Protein AF-E0U5F7-F1 (afdb_monomer_lite)

InterPro domains:
  IPR021527 Protein of unknown function DUF2795 [PF11387] (5-55)
  IPR021527 Protein of unknown function DUF2795 [PF11387] (72-123)

Radius of gyration: 21.9 Å; chains: 1; bounding box: 40×25×56 Å

Sequence (130 aa):
MSKINLVQLNKALSKVDYPISRRDLIKYAEDKGIDEKVLRLFTQLPSQRYQTSDEALSAIFSSQRKRRIKINREQVEKILQDVVYPISKPKLVLYAENKGVDEKILKLFIELPPRVYDTSAQILEAIEEH

Organism: Gloeothece verrucosa (strain PCC 7822) (NCBI:txid497965)

pLDDT: mean 79.72, std 10.77, range [41.94, 89.88]

Foldseek 3Di:
DDPQPVVLLLVLQVPDDPQDFLVVSLVSCVVVVNDVSSSVLSVLAPGDTDGGSVSSVVSSVVSVVVPPPPPPLVVLVVLQVPDDPFDWLVRSLVSCVVVVHDPVVSVLSVVFDGDTHGGSVVSSVSSVVD

Structure (mmCIF, N/CA/C/O backbone):
data_AF-E0U5F7-F1
#
_entry.id   AF-E0U5F7-F1
#
loop_
_atom_site.group_PDB
_atom_site.id
_atom_site.type_symbol
_atom_site.label_atom_id
_atom_site.label_alt_id
_atom_site.label_comp_id
_atom_site.label_asym_id
_atom_site.label_entity_id
_atom_site.label_seq_id
_atom_site.pdbx_PDB_ins_code
_atom_site.Cartn_x
_atom_site.Cartn_y
_atom_site.Cartn_z
_atom_site.occupancy
_atom_site.B_iso_or_equiv
_atom_site.auth_seq_id
_atom_site.auth_comp_id
_atom_site.auth_asym_id
_atom_site.auth_atom_id
_atom_site.pdbx_PDB_model_num
ATOM 1 N N . MET A 1 1 ? 3.900 16.851 8.068 1.00 41.94 1 MET A N 1
ATOM 2 C CA . MET A 1 1 ? 3.195 15.558 7.900 1.00 41.94 1 MET A CA 1
ATOM 3 C C . MET A 1 1 ? 2.971 14.956 9.277 1.00 41.94 1 MET A C 1
ATOM 5 O O . MET A 1 1 ? 3.908 14.470 9.896 1.00 41.94 1 MET A O 1
ATOM 9 N N . SER A 1 2 ? 1.769 15.110 9.820 1.00 44.62 2 SER A N 1
ATOM 10 C CA . SER A 1 2 ? 1.477 14.811 11.221 1.00 44.62 2 SER A CA 1
ATOM 11 C C . SER A 1 2 ? 1.547 13.306 11.486 1.00 44.62 2 SER A C 1
ATOM 13 O O . SER A 1 2 ? 0.744 12.549 10.948 1.00 44.62 2 SER A O 1
ATOM 15 N N . LYS A 1 3 ? 2.516 12.897 12.311 1.00 57.44 3 LYS A N 1
ATOM 16 C CA . LYS A 1 3 ? 2.755 11.525 12.782 1.00 57.44 3 LYS A CA 1
ATOM 17 C C . LYS A 1 3 ? 1.421 10.905 13.220 1.00 57.44 3 LYS A C 1
ATOM 19 O O . LYS A 1 3 ? 0.807 11.388 14.171 1.00 57.44 3 LYS A O 1
ATOM 24 N N . ILE A 1 4 ? 0.929 9.902 12.486 1.00 63.44 4 ILE A N 1
ATOM 25 C CA . ILE A 1 4 ? -0.239 9.117 12.908 1.00 63.44 4 ILE A CA 1
ATOM 26 C C . ILE A 1 4 ? 0.114 8.554 14.279 1.00 63.44 4 ILE A C 1
ATOM 28 O O . ILE A 1 4 ? 1.146 7.898 14.432 1.00 63.44 4 ILE A O 1
ATOM 32 N N . ASN A 1 5 ? -0.702 8.853 15.286 1.00 71.56 5 ASN A N 1
ATOM 33 C CA . ASN A 1 5 ? -0.416 8.418 16.641 1.00 71.56 5 ASN A CA 1
ATOM 34 C C . ASN A 1 5 ? -0.863 6.961 16.816 1.00 71.56 5 ASN A C 1
ATOM 36 O O . ASN A 1 5 ? -1.904 6.675 17.402 1.00 71.56 5 ASN A O 1
ATOM 40 N N . LEU A 1 6 ? -0.072 6.044 16.253 1.00 73.56 6 LEU A N 1
ATOM 41 C CA . LEU A 1 6 ? -0.285 4.595 16.317 1.00 73.56 6 LEU A CA 1
ATOM 42 C C . LEU A 1 6 ? -0.411 4.098 17.761 1.00 73.56 6 LEU A C 1
ATOM 44 O O . LEU A 1 6 ? -1.178 3.181 18.028 1.00 73.56 6 LEU A O 1
ATOM 48 N N . VAL A 1 7 ? 0.294 4.743 18.693 1.00 78.25 7 VAL A N 1
ATOM 49 C CA . VAL A 1 7 ? 0.229 4.422 20.122 1.00 78.25 7 VAL A CA 1
ATOM 50 C C . VAL A 1 7 ? -1.168 4.706 20.676 1.00 78.25 7 VAL A C 1
ATOM 52 O O . VAL A 1 7 ? -1.741 3.85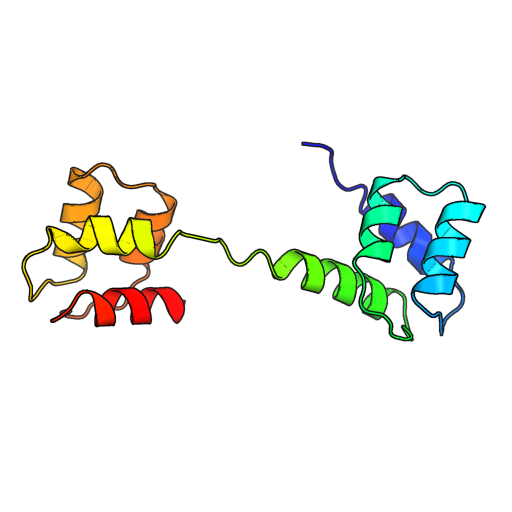4 21.349 1.00 78.25 7 VAL A O 1
ATOM 55 N N . GLN A 1 8 ? -1.747 5.867 20.352 1.00 79.75 8 GLN A N 1
ATOM 56 C CA . GLN A 1 8 ? -3.112 6.209 20.767 1.00 79.75 8 GLN A CA 1
ATOM 57 C C . GLN A 1 8 ? -4.154 5.335 20.072 1.00 79.75 8 GLN A C 1
ATOM 59 O O . GLN A 1 8 ? -5.098 4.905 20.723 1.00 79.75 8 GLN A O 1
ATOM 64 N N . LEU A 1 9 ? -3.969 5.032 18.784 1.00 83.38 9 LEU A N 1
ATOM 65 C CA . LEU A 1 9 ? -4.856 4.138 18.038 1.00 83.38 9 LEU A CA 1
ATOM 66 C C . LEU A 1 9 ? -4.894 2.734 18.660 1.00 83.38 9 LEU A C 1
ATOM 68 O O . LEU A 1 9 ? -5.971 2.215 18.937 1.00 83.38 9 LEU A O 1
ATOM 72 N N . ASN A 1 10 ? -3.727 2.140 18.913 1.00 83.25 10 ASN A N 1
ATOM 73 C CA . ASN A 1 10 ? -3.640 0.807 19.504 1.00 83.25 10 ASN A CA 1
ATOM 74 C C . ASN A 1 10 ? -4.230 0.802 20.925 1.00 83.25 10 ASN A C 1
ATOM 76 O O . ASN A 1 10 ? -5.051 -0.040 21.267 1.00 83.25 10 ASN A O 1
ATOM 80 N N . LYS A 1 11 ? -3.910 1.822 21.734 1.00 82.88 11 LYS A N 1
ATOM 81 C CA . LYS A 1 11 ? -4.463 1.981 23.088 1.00 82.88 11 LYS A CA 1
ATOM 82 C C . LYS A 1 11 ? -5.983 2.162 23.096 1.00 82.88 11 LYS A C 1
ATOM 84 O O . LYS A 1 11 ? -6.639 1.667 24.008 1.00 82.88 11 LYS A O 1
ATOM 89 N N . ALA A 1 12 ? -6.527 2.883 22.119 1.00 81.25 12 ALA A N 1
ATOM 90 C CA . ALA A 1 12 ? -7.963 3.052 21.948 1.00 81.25 12 ALA A CA 1
ATOM 91 C C . ALA A 1 12 ? -8.630 1.706 21.682 1.00 81.25 12 ALA A C 1
ATOM 93 O O . ALA A 1 12 ? -9.562 1.339 22.388 1.00 81.25 12 ALA A O 1
ATOM 94 N N . LEU A 1 13 ? -8.100 0.957 20.714 1.00 83.12 13 LEU A N 1
ATOM 95 C CA . LEU A 1 13 ? -8.657 -0.319 20.283 1.00 83.12 13 LEU A CA 1
ATOM 96 C C . LEU A 1 13 ? -8.520 -1.415 21.341 1.00 83.12 13 LEU A C 1
ATOM 98 O O . LEU A 1 13 ? -9.429 -2.227 21.457 1.00 83.12 13 LEU A O 1
ATOM 102 N N . SER A 1 14 ? -7.459 -1.423 22.149 1.00 82.38 14 SER A N 1
ATOM 103 C CA . SER A 1 14 ? -7.292 -2.404 23.233 1.00 82.38 14 SER A CA 1
ATOM 104 C C . SER A 1 14 ? -8.192 -2.168 24.449 1.00 82.38 14 SER A C 1
ATOM 106 O O . SER A 1 14 ? -8.278 -3.037 25.309 1.00 82.38 14 SER A O 1
ATOM 108 N N . LYS A 1 15 ? -8.826 -0.996 24.566 1.00 83.06 15 LYS A N 1
ATOM 109 C CA . LYS A 1 15 ? -9.734 -0.654 25.679 1.00 83.06 15 LYS A CA 1
ATOM 110 C C . LYS A 1 15 ? -11.213 -0.838 25.345 1.00 83.06 15 LYS A C 1
ATOM 112 O O . LYS A 1 15 ? -12.060 -0.481 26.157 1.00 83.06 15 LYS A O 1
ATOM 117 N N . VAL A 1 16 ? -11.508 -1.297 24.138 1.00 83.38 16 VAL A N 1
ATOM 118 C CA . VAL A 1 16 ? -12.867 -1.482 23.643 1.00 83.38 16 VAL A CA 1
ATOM 119 C C . VAL A 1 16 ? -13.269 -2.936 23.833 1.00 83.38 16 VAL A C 1
ATOM 121 O O . VAL A 1 16 ? -12.484 -3.836 23.540 1.00 83.38 16 VAL A O 1
ATOM 124 N N . ASP A 1 17 ? -14.498 -3.153 24.284 1.00 83.38 17 ASP A N 1
ATOM 125 C CA . ASP A 1 17 ? -15.098 -4.479 24.350 1.00 83.38 17 ASP A CA 1
ATOM 126 C C . ASP A 1 17 ? -15.567 -4.921 22.959 1.00 83.38 17 ASP A C 1
ATOM 128 O O . ASP A 1 17 ? -16.362 -4.246 22.299 1.00 83.38 17 ASP A O 1
ATOM 132 N N . TYR A 1 18 ? -15.053 -6.063 22.503 1.00 82.25 18 TYR A N 1
ATOM 133 C CA . TYR A 1 18 ? -15.431 -6.674 21.230 1.00 82.25 18 TYR A CA 1
ATOM 134 C C . TYR A 1 18 ? -16.492 -7.763 21.444 1.00 82.25 18 TYR A C 1
ATOM 136 O O . TYR A 1 18 ? -16.464 -8.442 22.472 1.00 82.25 18 TYR A O 1
ATOM 144 N N . PRO A 1 19 ? -17.404 -7.986 20.477 1.00 89.06 19 PRO A N 1
ATOM 145 C CA . PRO A 1 19 ? -17.452 -7.403 19.132 1.00 89.06 19 PRO A CA 1
ATOM 146 C C . PRO A 1 19 ? -18.056 -5.992 19.082 1.00 89.06 19 PRO A C 1
ATOM 148 O O . PRO A 1 19 ? -19.113 -5.739 19.655 1.00 89.06 19 PRO A O 1
ATOM 151 N N . ILE A 1 20 ? -17.436 -5.097 18.306 1.00 87.69 20 ILE A N 1
ATOM 152 C CA . ILE A 1 20 ? -17.893 -3.709 18.135 1.00 87.69 20 ILE A CA 1
ATOM 153 C C . ILE A 1 20 ? -18.139 -3.368 16.662 1.00 87.69 20 ILE A C 1
ATOM 155 O O . ILE A 1 20 ? -17.413 -3.801 15.765 1.00 87.69 20 ILE A O 1
ATOM 159 N N . SER A 1 21 ? -19.170 -2.568 16.388 1.00 89.19 21 SER A N 1
ATOM 160 C CA . SER A 1 21 ? -19.428 -2.043 15.042 1.00 89.19 21 SER A CA 1
ATOM 161 C C . SER A 1 21 ? -18.641 -0.754 14.805 1.00 89.19 21 SER A C 1
ATOM 163 O O . SER A 1 21 ? -18.409 0.015 15.733 1.00 89.19 21 SER A O 1
ATOM 165 N N . ARG A 1 22 ? -18.329 -0.431 13.542 1.00 87.38 22 ARG A N 1
ATOM 166 C CA . ARG A 1 22 ? -17.690 0.854 13.184 1.00 87.38 22 ARG A CA 1
ATOM 167 C C . ARG A 1 22 ? -18.347 2.075 13.847 1.00 87.38 22 ARG A C 1
ATOM 169 O O . ARG A 1 22 ? -17.650 2.961 14.322 1.00 87.38 22 ARG A O 1
ATOM 176 N N . ARG A 1 23 ? -19.684 2.144 13.849 1.00 88.12 23 ARG A N 1
ATOM 177 C CA . ARG A 1 23 ? -20.434 3.283 14.413 1.00 88.12 23 ARG A CA 1
ATOM 178 C C . ARG A 1 23 ? -20.202 3.425 15.916 1.00 88.12 23 ARG A C 1
ATOM 180 O O . ARG A 1 23 ? -19.942 4.528 16.378 1.00 88.12 23 ARG A O 1
ATOM 187 N N . ASP A 1 24 ? -20.254 2.315 16.644 1.00 88.50 24 ASP A N 1
ATOM 188 C CA . ASP A 1 24 ? -20.000 2.281 18.084 1.00 88.50 24 ASP A CA 1
ATOM 189 C C . ASP A 1 24 ? -18.542 2.618 18.403 1.00 88.50 24 ASP A C 1
ATOM 191 O O . ASP A 1 24 ? -18.276 3.347 19.352 1.00 88.50 24 ASP A O 1
ATOM 195 N N . LEU A 1 25 ? -17.600 2.170 17.567 1.00 85.69 25 LEU A N 1
ATOM 196 C CA . LEU A 1 25 ? -16.184 2.504 17.706 1.00 85.69 25 LEU A CA 1
ATOM 197 C C . LEU A 1 25 ? -15.925 4.008 17.526 1.00 85.69 25 LEU A C 1
ATOM 199 O O . LEU A 1 25 ? -15.179 4.599 18.303 1.00 85.69 25 LEU A O 1
ATOM 203 N N . ILE A 1 26 ? -16.563 4.633 16.529 1.00 87.88 26 ILE A N 1
ATOM 204 C CA . ILE A 1 26 ? -16.499 6.087 16.319 1.00 87.88 26 ILE A CA 1
ATOM 205 C C . ILE A 1 26 ? -17.108 6.810 17.521 1.00 87.88 26 ILE A C 1
ATOM 207 O O . ILE A 1 26 ? -16.469 7.695 18.075 1.00 87.88 26 ILE A O 1
ATOM 211 N N . LYS A 1 27 ? -18.287 6.378 17.980 1.00 88.69 27 LYS A N 1
ATOM 212 C CA . LYS A 1 27 ? -18.974 6.982 19.126 1.00 88.69 27 LYS A CA 1
ATOM 213 C C . LYS A 1 27 ? -18.153 6.880 20.414 1.00 88.69 27 LYS A C 1
ATOM 215 O O . LYS A 1 27 ? -18.063 7.850 21.156 1.00 88.69 27 LYS A O 1
ATOM 220 N N . TYR A 1 28 ? -17.521 5.733 20.663 1.00 87.12 28 TYR A N 1
ATOM 221 C CA . TYR A 1 28 ? -16.593 5.549 21.778 1.00 87.12 28 TYR A CA 1
ATOM 222 C C . TYR A 1 28 ? -15.379 6.476 21.656 1.00 87.12 28 TYR A C 1
ATOM 224 O O . TYR A 1 28 ? -14.947 7.073 22.639 1.00 87.12 28 TYR A O 1
ATOM 232 N N . ALA A 1 29 ? -14.830 6.622 20.449 1.00 84.50 29 ALA A N 1
ATOM 233 C CA . ALA A 1 29 ? -13.707 7.514 20.203 1.00 84.50 29 ALA A CA 1
ATOM 234 C C . ALA A 1 29 ? -14.073 8.994 20.407 1.00 84.50 29 ALA A C 1
ATOM 236 O O . ALA A 1 29 ? -13.278 9.732 20.984 1.00 84.50 29 ALA A O 1
ATOM 237 N N . GLU A 1 30 ? -15.270 9.412 19.986 1.00 86.88 30 GLU A N 1
ATOM 238 C CA . GLU A 1 30 ? -15.809 10.755 20.237 1.00 86.88 30 GLU A CA 1
ATOM 239 C C . GLU A 1 30 ? -16.025 10.999 21.737 1.00 86.88 30 GLU A C 1
ATOM 241 O O . GLU A 1 30 ? -15.535 11.993 22.267 1.00 86.88 30 GLU A O 1
ATOM 246 N N . ASP A 1 31 ? -16.669 10.060 22.441 1.00 86.81 31 ASP A N 1
ATOM 247 C CA . ASP A 1 31 ? -16.935 10.138 23.887 1.00 86.81 31 ASP A CA 1
ATOM 248 C C . ASP A 1 31 ? -15.647 10.229 24.720 1.00 86.81 31 ASP A C 1
ATOM 250 O O . ASP A 1 31 ? -15.542 11.021 25.656 1.00 86.81 31 ASP A O 1
ATOM 254 N N . LYS A 1 32 ? -14.622 9.454 24.350 1.00 83.19 32 LYS A N 1
ATOM 255 C CA . LYS A 1 32 ? -13.323 9.448 25.037 1.00 83.19 32 LYS A CA 1
ATOM 256 C C . LYS A 1 32 ? -12.400 10.601 24.639 1.00 83.19 32 LYS A C 1
ATOM 258 O O . LYS A 1 32 ? -11.285 10.662 25.160 1.00 83.19 32 LYS A O 1
ATOM 263 N N . GLY A 1 33 ? -12.821 11.488 23.734 1.00 82.50 33 GLY A N 1
ATOM 264 C CA . GLY A 1 33 ? -11.995 12.599 23.255 1.00 82.50 33 GLY A CA 1
ATOM 265 C C . GLY A 1 33 ? -10.736 12.126 22.524 1.00 82.50 33 GLY A C 1
ATOM 266 O O . GLY A 1 33 ? -9.655 12.694 22.691 1.00 82.50 33 GLY A O 1
ATOM 267 N N . ILE A 1 34 ? -10.844 11.037 21.762 1.00 84.00 34 ILE A N 1
ATOM 268 C CA . ILE A 1 34 ? -9.730 10.505 20.982 1.00 84.00 34 ILE A CA 1
ATOM 269 C C . ILE A 1 34 ? -9.385 11.482 19.853 1.00 84.00 34 ILE A C 1
ATOM 271 O O . ILE A 1 34 ? -10.257 12.066 19.219 1.00 84.00 34 ILE A O 1
ATOM 275 N N . ASP A 1 35 ? -8.084 11.632 19.598 1.00 83.56 35 ASP A N 1
ATOM 276 C CA . ASP A 1 35 ? -7.512 12.511 18.577 1.00 83.56 35 ASP A CA 1
ATOM 277 C C . ASP A 1 35 ? -8.266 12.422 17.234 1.00 83.56 35 ASP A C 1
ATOM 279 O O . ASP A 1 35 ? -8.492 11.326 16.707 1.00 83.56 35 ASP A O 1
ATOM 283 N N . GLU A 1 36 ? -8.593 13.572 16.634 1.00 82.81 36 GLU A N 1
ATOM 284 C CA . GLU A 1 36 ? -9.393 13.657 15.400 1.00 82.81 36 GLU A CA 1
ATOM 285 C C . GLU A 1 36 ? -8.805 12.801 14.265 1.00 82.81 36 GLU A C 1
ATOM 287 O O . GLU A 1 36 ? -9.525 12.227 13.448 1.00 82.81 36 GLU A O 1
ATOM 292 N N . LYS A 1 37 ? -7.475 12.648 14.224 1.00 81.62 37 LYS A N 1
ATOM 293 C CA . LYS A 1 37 ? -6.810 11.797 13.229 1.00 81.62 37 LYS A CA 1
ATOM 294 C C . LYS A 1 37 ? -7.197 10.333 13.366 1.00 81.62 37 LYS A C 1
ATOM 296 O O . LYS A 1 37 ? -7.399 9.675 12.352 1.00 81.62 37 LYS A O 1
ATOM 301 N N . VAL A 1 38 ? -7.276 9.825 14.593 1.00 81.56 38 VAL A N 1
ATOM 302 C CA . VAL A 1 38 ? -7.697 8.446 14.871 1.00 81.56 38 VAL A CA 1
ATOM 303 C C . VAL A 1 38 ? -9.181 8.289 14.548 1.00 81.56 38 VAL A C 1
ATOM 305 O O . VAL A 1 38 ? -9.571 7.313 13.914 1.00 81.56 38 VAL A O 1
ATOM 308 N N . LEU A 1 39 ? -9.985 9.302 14.864 1.00 85.69 39 LEU A N 1
ATOM 309 C CA . LEU A 1 39 ? -11.407 9.345 14.532 1.00 85.69 39 LEU A CA 1
ATOM 310 C C . LEU A 1 39 ? -11.648 9.263 13.017 1.00 85.69 39 LEU A C 1
ATOM 312 O O . LEU A 1 39 ? -12.439 8.445 12.553 1.00 85.69 39 LEU A O 1
ATOM 316 N N . ARG A 1 40 ? -10.875 10.015 12.221 1.00 83.62 40 ARG A N 1
ATOM 317 C CA . ARG A 1 40 ? -10.891 9.921 10.751 1.00 83.62 40 ARG A CA 1
ATOM 318 C C . ARG A 1 40 ? -10.548 8.520 10.243 1.00 83.62 40 ARG A C 1
ATOM 320 O O . ARG A 1 40 ? -11.111 8.108 9.230 1.00 83.62 40 ARG A O 1
ATOM 327 N N . LEU A 1 41 ? -9.645 7.792 10.909 1.00 82.81 41 LEU A N 1
ATOM 328 C CA . LEU A 1 41 ? -9.329 6.405 10.545 1.00 82.81 41 LEU A CA 1
ATOM 329 C C . LEU A 1 41 ? -10.526 5.487 10.799 1.00 82.81 41 LEU A C 1
ATOM 331 O O . LEU A 1 41 ? -10.867 4.690 9.928 1.00 82.81 41 LEU A O 1
ATOM 335 N N . PHE A 1 42 ? -11.208 5.640 11.936 1.00 85.00 42 PHE A N 1
ATOM 336 C CA . PHE A 1 42 ? -12.418 4.874 12.239 1.00 85.00 42 PHE A CA 1
ATOM 337 C C . PHE A 1 42 ? -13.575 5.195 11.289 1.00 85.00 42 PHE A C 1
ATOM 339 O O . PHE A 1 42 ? -14.313 4.294 10.899 1.00 85.00 42 PHE A O 1
ATOM 346 N N . THR A 1 43 ? -13.705 6.440 10.831 1.00 83.44 43 THR A N 1
ATOM 347 C CA . THR A 1 43 ? -14.703 6.811 9.815 1.00 83.44 43 THR A CA 1
ATOM 348 C C . THR A 1 43 ? -14.423 6.171 8.453 1.00 83.44 43 THR A C 1
ATOM 350 O O . THR A 1 43 ? -15.360 5.819 7.738 1.00 83.44 43 THR A O 1
ATOM 353 N N . GLN A 1 44 ? -13.148 5.975 8.098 1.00 82.69 44 GLN A N 1
ATOM 354 C CA . GLN A 1 44 ? -12.737 5.317 6.850 1.00 82.69 44 GLN A CA 1
ATOM 355 C C . GLN A 1 44 ? -12.881 3.792 6.882 1.00 82.69 44 GLN A C 1
ATOM 357 O O . GLN A 1 44 ? -12.789 3.152 5.835 1.00 82.69 44 GLN A O 1
ATOM 362 N N . LEU A 1 45 ? -13.120 3.199 8.054 1.00 82.81 45 LEU A N 1
ATOM 363 C CA . LEU A 1 45 ? -13.311 1.762 8.165 1.00 82.81 45 LEU A CA 1
ATOM 364 C C . LEU A 1 45 ? -14.571 1.287 7.414 1.00 82.81 45 LEU A C 1
ATOM 366 O O . LEU A 1 45 ? -15.586 1.997 7.362 1.00 82.81 45 LEU A O 1
ATOM 370 N N . PRO A 1 46 ? -14.559 0.055 6.878 1.00 80.88 46 PRO A N 1
ATOM 371 C CA . PRO A 1 46 ? -15.767 -0.594 6.388 1.00 80.88 46 PRO A CA 1
ATOM 372 C C . PRO A 1 46 ? -16.845 -0.679 7.475 1.00 80.88 46 PRO A C 1
ATOM 374 O O . PRO A 1 46 ? -16.548 -0.874 8.659 1.00 80.88 46 PRO A O 1
ATOM 377 N N . SER A 1 47 ? -18.108 -0.553 7.063 1.00 83.56 47 SER A N 1
ATOM 378 C CA . SER A 1 47 ? -19.280 -0.764 7.922 1.00 83.56 47 SER A CA 1
ATOM 379 C C . SER A 1 47 ? -19.459 -2.256 8.231 1.00 83.56 47 SER A C 1
ATOM 381 O O . SER A 1 47 ? -20.361 -2.896 7.703 1.00 83.56 47 SER A O 1
ATOM 383 N N . GLN A 1 48 ? -18.590 -2.809 9.070 1.00 83.81 48 GLN A N 1
ATOM 384 C CA . GLN A 1 48 ? -18.649 -4.192 9.543 1.00 83.81 48 GLN A CA 1
ATOM 385 C C . GLN A 1 48 ? -18.486 -4.246 11.066 1.00 83.81 48 GLN A C 1
ATOM 387 O O . GLN A 1 48 ? -18.186 -3.230 11.709 1.00 83.81 48 GLN A O 1
ATOM 392 N N . ARG A 1 49 ? -18.737 -5.425 11.638 1.00 87.38 49 ARG A N 1
ATOM 393 C CA . ARG A 1 49 ? -18.412 -5.724 13.033 1.00 87.38 49 ARG A CA 1
ATOM 394 C C . ARG A 1 49 ? -17.005 -6.278 13.091 1.00 87.38 49 ARG A C 1
ATOM 396 O O . ARG A 1 49 ? -16.695 -7.194 12.345 1.00 87.38 49 ARG A O 1
ATOM 403 N N . TYR A 1 50 ? -16.217 -5.723 13.992 1.00 87.12 50 TYR A N 1
ATOM 404 C CA . TYR A 1 50 ? -14.873 -6.183 14.276 1.00 87.12 50 TYR A CA 1
ATOM 405 C C . TYR A 1 50 ? -14.930 -7.099 15.486 1.00 87.12 50 TYR A C 1
ATOM 407 O O . TYR A 1 50 ? -15.541 -6.734 16.496 1.00 87.12 50 TYR A O 1
ATOM 415 N N . GLN A 1 51 ? -14.330 -8.283 15.390 1.00 87.00 51 GLN A N 1
ATOM 416 C CA . GLN A 1 51 ? -14.295 -9.226 16.512 1.00 87.00 51 GLN A CA 1
ATOM 417 C C . GLN A 1 51 ? -13.119 -8.988 17.457 1.00 87.00 51 GLN A C 1
ATOM 419 O O . GLN A 1 51 ? -13.164 -9.423 18.603 1.00 87.00 51 GLN A O 1
ATOM 424 N N . THR A 1 52 ? -12.070 -8.314 16.989 1.00 85.44 52 THR A N 1
ATOM 425 C CA . THR A 1 52 ? -10.869 -8.039 17.781 1.00 85.44 52 THR A CA 1
ATOM 426 C C . THR A 1 52 ? -10.270 -6.681 17.429 1.00 85.44 52 THR A C 1
ATOM 428 O O . THR A 1 52 ? -10.527 -6.115 16.359 1.00 85.44 52 THR A O 1
ATOM 431 N N . SER A 1 53 ? -9.428 -6.167 18.327 1.00 84.94 53 SER A N 1
ATOM 432 C CA . SER A 1 53 ? -8.631 -4.961 18.085 1.00 84.94 53 SER A CA 1
ATOM 433 C C . SER A 1 53 ? -7.689 -5.121 16.902 1.00 84.94 53 SER A C 1
ATOM 435 O O . SER A 1 53 ? -7.507 -4.173 16.139 1.00 84.94 53 SER A O 1
ATOM 437 N N . ASP A 1 54 ? -7.148 -6.323 16.714 1.00 83.81 54 ASP A N 1
ATOM 438 C CA . ASP A 1 54 ? -6.269 -6.655 15.598 1.00 83.81 54 ASP A CA 1
ATOM 439 C C . ASP A 1 54 ? -7.013 -6.590 14.258 1.00 83.81 54 ASP A C 1
ATOM 441 O O . ASP A 1 54 ? -6.528 -6.003 13.294 1.00 83.81 54 ASP A O 1
ATOM 445 N N . GLU A 1 55 ? -8.252 -7.081 14.213 1.00 84.31 55 GLU A N 1
ATOM 446 C CA . GLU A 1 55 ? -9.098 -7.031 13.019 1.00 84.31 55 GLU A CA 1
ATOM 447 C C . GLU A 1 55 ? -9.458 -5.586 12.633 1.00 84.31 55 GLU A C 1
ATOM 449 O O . GLU A 1 55 ? -9.367 -5.203 11.463 1.00 84.31 55 GLU A O 1
ATOM 454 N N . ALA A 1 56 ? -9.784 -4.744 13.621 1.00 82.69 56 ALA A N 1
ATOM 455 C CA . ALA A 1 56 ? -10.015 -3.317 13.411 1.00 82.69 56 ALA A CA 1
ATOM 456 C C . ALA A 1 56 ? -8.737 -2.587 12.955 1.00 82.69 56 ALA A C 1
ATOM 458 O O . ALA A 1 56 ? -8.783 -1.801 12.006 1.00 82.69 56 ALA A O 1
ATOM 459 N N . LEU A 1 57 ? -7.582 -2.867 13.576 1.00 84.00 57 LEU A N 1
ATOM 460 C CA . LEU A 1 57 ? -6.281 -2.332 13.155 1.00 84.00 57 LEU A CA 1
ATOM 461 C C . LEU A 1 57 ? -5.950 -2.744 11.721 1.00 84.00 57 LEU A C 1
ATOM 463 O O . LEU A 1 57 ? -5.610 -1.895 10.898 1.00 84.00 57 LEU A O 1
ATOM 467 N N . SER A 1 58 ? -6.075 -4.029 11.406 1.00 81.31 58 SER A N 1
ATOM 468 C CA . SER A 1 58 ? -5.812 -4.587 10.083 1.00 81.31 58 SER A CA 1
ATOM 469 C C . SER A 1 58 ? -6.716 -3.955 9.026 1.00 81.31 58 SER A C 1
ATOM 471 O O . SER A 1 58 ? -6.253 -3.598 7.940 1.00 81.31 58 SER A O 1
ATOM 473 N N . ALA A 1 59 ? -7.983 -3.690 9.351 1.00 82.38 59 ALA A N 1
ATOM 474 C CA . ALA A 1 59 ? -8.893 -2.957 8.477 1.00 82.38 59 ALA A CA 1
ATOM 475 C C . ALA A 1 59 ? -8.449 -1.496 8.245 1.00 82.38 59 ALA A C 1
ATOM 477 O O . ALA A 1 59 ? -8.522 -1.002 7.119 1.00 82.38 59 ALA A O 1
ATOM 478 N N . ILE A 1 60 ? -7.902 -0.814 9.258 1.00 79.25 60 ILE A N 1
ATOM 479 C CA . ILE A 1 60 ? -7.317 0.530 9.097 1.00 79.25 60 ILE A CA 1
ATOM 480 C C . ILE A 1 60 ? -6.072 0.472 8.205 1.00 79.25 60 ILE A C 1
ATOM 482 O O . ILE A 1 60 ? -5.945 1.260 7.266 1.00 79.25 60 ILE A O 1
ATOM 486 N N . PHE A 1 61 ? -5.156 -0.465 8.460 1.00 75.69 61 PHE A N 1
ATOM 487 C CA . PHE A 1 61 ? -3.927 -0.611 7.678 1.00 75.69 61 PHE A CA 1
ATOM 488 C C . PHE A 1 61 ? -4.202 -1.040 6.235 1.00 75.69 61 PHE A C 1
ATOM 490 O O . PHE A 1 61 ? -3.559 -0.534 5.318 1.00 75.69 61 PHE A O 1
ATOM 497 N N . SER A 1 62 ? -5.173 -1.920 6.001 1.00 67.12 62 SER A N 1
ATOM 498 C CA . SER A 1 62 ? -5.592 -2.326 4.655 1.00 67.12 62 SER A CA 1
ATOM 499 C C . SER A 1 62 ? -6.318 -1.198 3.915 1.00 67.12 62 SER A C 1
ATOM 501 O O . SER A 1 62 ? -6.060 -0.987 2.728 1.00 67.12 62 SER A O 1
ATOM 503 N N . SER A 1 63 ? -7.125 -0.394 4.617 1.00 63.31 63 SER A N 1
ATOM 504 C CA . SER A 1 63 ? -7.720 0.829 4.063 1.00 63.31 63 SER A CA 1
ATOM 505 C C . SER A 1 63 ? -6.652 1.869 3.683 1.00 63.31 63 SER A C 1
ATOM 507 O O . SER A 1 63 ? -6.786 2.547 2.667 1.00 63.31 63 SER A O 1
ATOM 509 N N . GLN A 1 64 ? -5.541 1.950 4.428 1.00 58.81 64 GLN A N 1
ATOM 510 C CA . GLN A 1 64 ? -4.376 2.775 4.070 1.00 58.81 64 GLN A CA 1
ATOM 511 C C . GLN A 1 64 ? -3.547 2.170 2.919 1.00 58.81 64 GLN A C 1
ATOM 513 O O . GLN A 1 64 ? -3.069 2.905 2.053 1.00 58.81 64 GLN A O 1
ATOM 518 N N . ARG A 1 65 ? -3.412 0.836 2.852 1.00 51.72 65 ARG A N 1
ATOM 519 C CA . ARG A 1 65 ? -2.687 0.115 1.783 1.00 51.72 65 ARG A CA 1
ATOM 520 C C . ARG A 1 65 ? -3.370 0.183 0.415 1.00 51.72 65 ARG A C 1
ATOM 522 O O . ARG A 1 65 ? -2.719 -0.090 -0.588 1.00 51.72 65 ARG A O 1
ATOM 529 N N . LYS A 1 66 ? -4.625 0.641 0.326 1.00 45.97 66 LYS A N 1
ATOM 530 C CA . LYS A 1 66 ? -5.237 1.046 -0.956 1.00 45.97 66 LYS A CA 1
ATOM 531 C C . LYS A 1 66 ? -4.724 2.380 -1.505 1.00 45.97 66 LYS A C 1
ATOM 533 O O . LYS A 1 66 ? -5.183 2.823 -2.553 1.00 45.97 66 LYS A O 1
ATOM 538 N N . ARG A 1 67 ? -3.698 2.979 -0.900 1.00 46.28 67 ARG A N 1
ATOM 539 C CA . ARG A 1 67 ? -2.755 3.822 -1.642 1.00 46.28 67 ARG A CA 1
ATOM 540 C C . ARG A 1 67 ? -1.720 2.929 -2.326 1.00 46.28 67 ARG A C 1
ATOM 542 O O . ARG A 1 67 ? -0.533 3.019 -2.029 1.00 46.28 67 ARG A O 1
ATOM 549 N N . ARG A 1 68 ? -2.175 2.085 -3.267 1.00 46.53 68 ARG A N 1
ATOM 550 C CA . ARG A 1 68 ? -1.293 1.648 -4.355 1.00 46.53 68 ARG A CA 1
ATOM 551 C C . ARG A 1 68 ? -0.704 2.925 -4.922 1.00 46.53 68 ARG A C 1
ATOM 553 O O . ARG A 1 68 ? -1.441 3.883 -5.163 1.00 46.53 68 ARG A O 1
ATOM 560 N N . ILE A 1 69 ? 0.616 2.967 -4.993 1.00 49.25 69 ILE A N 1
ATOM 561 C CA . ILE A 1 69 ? 1.376 4.078 -5.538 1.00 49.25 69 ILE A CA 1
ATOM 562 C C . ILE A 1 69 ? 0.724 4.379 -6.892 1.00 49.25 69 ILE A C 1
ATOM 564 O O . ILE A 1 69 ? 0.838 3.582 -7.815 1.00 49.25 69 ILE A O 1
ATOM 568 N N . LYS A 1 70 ? -0.060 5.463 -6.991 1.00 50.56 70 LYS A N 1
ATOM 569 C CA . LYS A 1 70 ? -0.576 5.955 -8.272 1.00 50.56 70 LYS A CA 1
ATOM 570 C C . LYS A 1 70 ? 0.634 6.514 -9.003 1.00 50.56 70 LYS A C 1
ATOM 572 O O . LYS A 1 70 ? 0.865 7.717 -9.003 1.00 50.56 70 LYS A O 1
ATOM 577 N N . ILE A 1 71 ? 1.466 5.637 -9.540 1.00 57.31 71 ILE A N 1
ATOM 578 C CA . ILE A 1 71 ? 2.292 6.023 -10.665 1.00 57.31 71 ILE A CA 1
ATOM 579 C C . ILE A 1 71 ? 1.271 6.205 -11.773 1.00 57.31 71 ILE A C 1
ATOM 581 O O . ILE A 1 71 ? 0.495 5.294 -12.066 1.00 57.31 71 ILE A O 1
ATOM 585 N N . ASN A 1 72 ? 1.139 7.436 -12.261 1.00 62.09 72 ASN A N 1
ATOM 586 C CA . ASN A 1 72 ? 0.207 7.719 -13.335 1.00 62.09 72 ASN A CA 1
ATOM 587 C C . ASN A 1 72 ? 0.659 6.854 -14.509 1.00 62.09 72 ASN A C 1
ATOM 589 O O . ASN A 1 72 ? 1.697 7.131 -15.102 1.00 62.09 72 ASN A O 1
ATOM 593 N N . ARG A 1 73 ? -0.091 5.800 -14.833 1.00 69.69 73 ARG A N 1
ATOM 594 C CA . ARG A 1 73 ? 0.133 4.989 -16.036 1.00 69.69 73 ARG A CA 1
ATOM 595 C C . ARG A 1 73 ? 0.338 5.880 -17.259 1.00 69.69 73 ARG A C 1
ATOM 597 O O . ARG A 1 73 ? 1.221 5.626 -18.057 1.00 69.69 73 ARG A O 1
ATOM 604 N N . GLU A 1 74 ? -0.388 6.991 -17.306 1.00 70.19 74 GLU A N 1
ATOM 605 C CA . GLU A 1 74 ? -0.245 8.067 -18.283 1.00 70.19 74 GLU A CA 1
ATOM 606 C C . GLU A 1 74 ? 1.169 8.682 -18.348 1.00 70.19 74 GLU A C 1
ATOM 608 O O . GLU A 1 74 ? 1.675 8.938 -19.434 1.00 70.19 74 GLU A O 1
ATOM 613 N N . GLN A 1 75 ? 1.851 8.880 -17.212 1.00 74.50 75 GLN A N 1
ATOM 614 C CA . GLN A 1 75 ? 3.242 9.353 -17.192 1.00 74.50 75 GLN A CA 1
ATOM 615 C C . GLN A 1 75 ? 4.186 8.312 -17.790 1.00 74.50 75 GLN A C 1
ATOM 617 O O . GLN A 1 75 ? 5.023 8.667 -18.616 1.00 74.50 75 GLN A O 1
ATOM 622 N N . VAL A 1 76 ? 4.038 7.040 -17.408 1.00 79.06 76 VAL A N 1
ATOM 623 C CA . VAL A 1 76 ? 4.862 5.946 -17.948 1.00 79.06 76 VAL A CA 1
ATOM 624 C C . VAL A 1 76 ? 4.593 5.767 -19.439 1.00 79.06 76 VAL A C 1
ATOM 626 O O . VAL A 1 76 ? 5.527 5.706 -20.227 1.00 79.06 76 VAL A O 1
ATOM 629 N N . GLU A 1 77 ? 3.333 5.781 -19.857 1.00 80.00 77 GLU A N 1
ATOM 630 C CA . GLU A 1 77 ? 2.940 5.673 -21.259 1.00 80.00 77 GLU A CA 1
ATOM 631 C C . GLU A 1 77 ? 3.504 6.829 -22.091 1.00 80.00 77 GLU A C 1
ATOM 633 O O . GLU A 1 77 ? 4.107 6.589 -23.132 1.00 80.00 77 GLU A O 1
ATOM 638 N N . LYS A 1 78 ? 3.434 8.070 -21.591 1.00 81.69 78 LYS A N 1
ATOM 639 C CA . LYS A 1 78 ? 4.051 9.239 -22.235 1.00 81.69 78 LYS A CA 1
ATOM 640 C C . LYS A 1 78 ? 5.572 9.110 -22.358 1.00 81.69 78 LYS A C 1
ATOM 642 O O . LYS A 1 78 ? 6.154 9.558 -23.340 1.00 81.69 78 LYS A O 1
ATOM 647 N N . ILE A 1 79 ? 6.241 8.499 -21.378 1.00 82.88 79 ILE A N 1
ATOM 648 C CA . ILE A 1 79 ? 7.679 8.205 -21.466 1.00 82.88 79 ILE A CA 1
ATOM 649 C C . ILE A 1 79 ? 7.940 7.183 -22.579 1.00 82.88 79 ILE A C 1
ATOM 651 O O . ILE A 1 79 ? 8.877 7.364 -23.354 1.00 82.88 79 ILE A O 1
ATOM 655 N N . LEU A 1 80 ? 7.094 6.154 -22.656 1.00 83.06 80 LEU A N 1
ATOM 656 C CA . LEU A 1 80 ? 7.185 5.022 -23.576 1.00 83.06 80 LEU A CA 1
ATOM 657 C C . LEU A 1 80 ? 6.724 5.323 -25.015 1.00 83.06 80 LEU A C 1
ATOM 659 O O . LEU A 1 80 ? 7.001 4.513 -25.897 1.00 83.06 80 LEU A O 1
ATOM 663 N N . GLN A 1 81 ? 6.046 6.449 -25.265 1.00 80.19 81 GLN A N 1
ATOM 664 C CA . GLN A 1 81 ? 5.614 6.879 -26.608 1.00 80.19 81 GLN A CA 1
ATOM 665 C C . GLN A 1 81 ? 6.790 7.167 -27.548 1.00 80.19 81 GLN A C 1
ATOM 667 O O . GLN A 1 81 ? 6.716 6.880 -28.737 1.00 80.19 81 GLN A O 1
ATOM 672 N N . ASP A 1 82 ? 7.880 7.703 -27.006 1.00 80.94 82 ASP A N 1
ATOM 673 C CA . ASP A 1 82 ? 9.100 8.035 -27.751 1.00 80.94 82 ASP A CA 1
ATOM 674 C C . ASP A 1 82 ? 10.075 6.845 -27.862 1.00 80.94 82 ASP A C 1
ATOM 676 O O . ASP A 1 82 ? 11.187 6.983 -28.377 1.00 80.94 82 ASP A O 1
ATOM 680 N N . VAL A 1 83 ? 9.708 5.679 -27.321 1.00 83.56 83 VAL A N 1
ATOM 681 C CA . VAL A 1 83 ? 10.571 4.495 -27.308 1.00 83.56 83 VAL A CA 1
ATOM 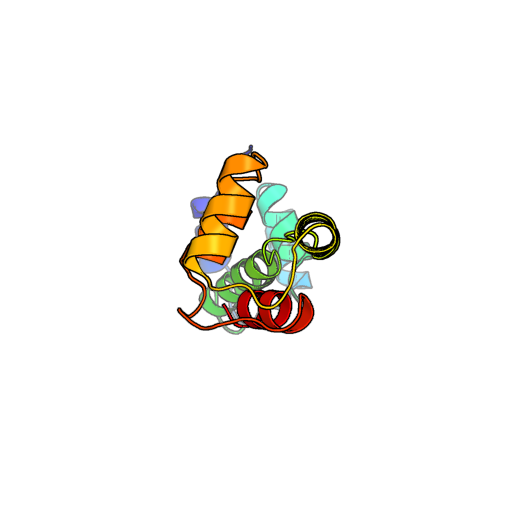682 C C . VAL A 1 83 ? 10.410 3.723 -28.612 1.00 83.56 83 VAL A C 1
ATOM 684 O O . VAL A 1 83 ? 9.303 3.401 -29.035 1.00 83.56 83 VAL A O 1
ATOM 687 N N . VAL A 1 84 ? 11.539 3.385 -29.233 1.00 84.25 84 VAL A N 1
ATOM 688 C CA . VAL A 1 84 ? 11.573 2.534 -30.425 1.00 84.25 84 VAL A CA 1
ATOM 689 C C . VAL A 1 84 ? 11.580 1.070 -29.994 1.00 8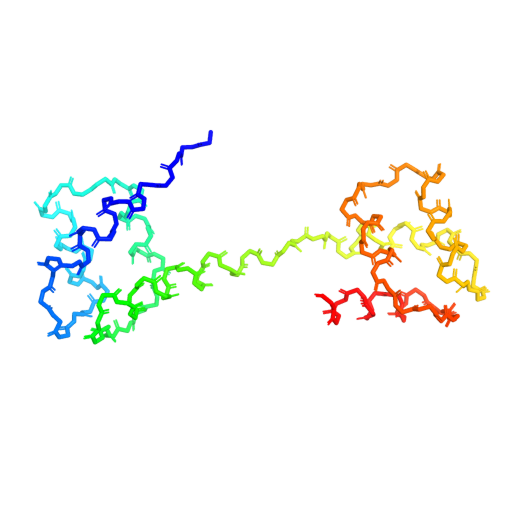4.25 84 VAL A C 1
ATOM 691 O O . VAL A 1 84 ? 12.488 0.628 -29.286 1.00 84.25 84 VAL A O 1
ATOM 694 N N . TYR A 1 85 ? 10.569 0.326 -30.436 1.00 83.56 85 TYR A N 1
ATOM 695 C CA . TYR A 1 85 ? 10.419 -1.102 -30.168 1.00 83.56 85 TYR A CA 1
ATOM 696 C C . TYR A 1 85 ? 10.982 -1.956 -31.316 1.00 83.56 85 TYR A C 1
ATOM 698 O O . TYR A 1 85 ? 10.933 -1.519 -32.470 1.00 83.56 85 TYR A O 1
ATOM 706 N N . PRO A 1 86 ? 11.484 -3.174 -31.033 1.00 89.88 86 PRO A N 1
ATOM 707 C CA . PRO A 1 86 ? 11.579 -3.822 -29.718 1.00 89.88 86 PRO A CA 1
ATOM 708 C C . PRO A 1 86 ? 12.751 -3.305 -28.865 1.00 89.88 86 PRO A C 1
ATOM 710 O O . PRO A 1 86 ? 13.845 -3.038 -29.369 1.0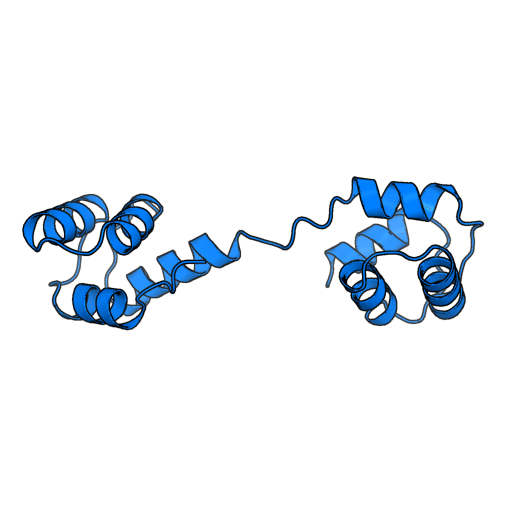0 89.88 86 PRO A O 1
ATOM 713 N N . ILE A 1 87 ? 12.544 -3.207 -27.548 1.00 88.38 87 ILE A N 1
ATOM 714 C CA . ILE A 1 87 ? 13.540 -2.704 -26.590 1.00 88.38 87 ILE A CA 1
ATOM 715 C C . ILE A 1 87 ? 13.830 -3.725 -25.487 1.00 88.38 87 ILE A C 1
ATOM 717 O O . ILE A 1 87 ? 12.939 -4.367 -24.941 1.00 88.38 87 ILE A O 1
ATOM 721 N N . SER A 1 88 ? 15.101 -3.884 -25.123 1.00 89.31 88 SER A N 1
ATOM 722 C CA . SER A 1 88 ? 15.510 -4.731 -23.996 1.00 89.31 88 SER A CA 1
ATOM 723 C C . SER A 1 88 ? 15.470 -3.942 -22.688 1.00 89.31 88 SER A C 1
ATOM 725 O O . SER A 1 88 ? 15.830 -2.765 -22.687 1.00 89.31 88 SER A O 1
ATOM 727 N N . LYS A 1 89 ? 15.167 -4.596 -21.556 1.00 87.56 89 LYS A N 1
ATOM 728 C CA . LYS A 1 89 ? 15.231 -3.983 -20.211 1.00 87.56 89 LYS A CA 1
ATOM 729 C C . LYS A 1 89 ? 16.435 -3.039 -19.986 1.00 87.56 89 LYS A C 1
ATOM 731 O O . LYS A 1 89 ? 16.202 -1.892 -19.619 1.00 87.56 89 LYS A O 1
ATOM 736 N N . PRO A 1 90 ? 17.706 -3.435 -20.213 1.00 86.62 90 PRO A N 1
ATOM 737 C CA . PRO A 1 90 ? 18.838 -2.533 -19.971 1.00 86.62 90 PRO A CA 1
ATOM 738 C C . PRO A 1 90 ? 18.805 -1.271 -20.845 1.00 86.62 90 PRO A C 1
ATOM 740 O O . PRO A 1 90 ? 19.139 -0.191 -20.368 1.00 86.62 90 PRO A O 1
ATOM 743 N N . LYS A 1 91 ? 18.350 -1.377 -22.101 1.00 88.62 91 LYS A N 1
ATOM 744 C CA . LYS A 1 91 ? 18.182 -0.216 -22.988 1.00 88.62 91 LYS A CA 1
ATOM 745 C C . LYS A 1 91 ? 17.031 0.680 -22.534 1.00 88.62 91 LYS A C 1
ATOM 747 O O . LYS A 1 91 ? 17.144 1.895 -22.636 1.00 88.62 91 LYS A O 1
ATOM 752 N N . LEU A 1 92 ? 15.954 0.091 -22.014 1.00 86.62 92 LEU A N 1
ATOM 753 C CA . LEU A 1 92 ? 14.818 0.827 -21.463 1.00 86.62 92 LEU A CA 1
ATOM 754 C C . LEU A 1 92 ? 15.217 1.626 -20.217 1.00 86.62 92 LEU A C 1
ATOM 756 O O . LEU A 1 92 ? 14.889 2.805 -20.121 1.00 86.62 92 LEU A O 1
ATOM 760 N N . VAL A 1 93 ? 15.965 1.008 -19.299 1.00 87.75 93 VAL A N 1
ATOM 761 C CA . VAL A 1 93 ? 16.488 1.683 -18.101 1.00 87.75 93 VAL A CA 1
ATOM 762 C C . VAL A 1 93 ? 17.420 2.826 -18.498 1.00 87.75 93 VAL A C 1
ATOM 764 O O . VAL A 1 93 ? 17.257 3.936 -18.005 1.00 87.75 93 VAL A O 1
ATOM 767 N N . LEU A 1 94 ? 18.327 2.593 -19.451 1.00 87.44 94 LEU A N 1
ATOM 768 C CA . LEU A 1 94 ? 19.229 3.628 -19.955 1.00 87.44 94 LEU A CA 1
ATOM 769 C C . LEU A 1 94 ? 18.465 4.793 -20.604 1.00 87.44 94 LEU A C 1
ATOM 771 O O . LEU A 1 94 ? 18.791 5.954 -20.376 1.00 87.44 94 LEU A O 1
ATOM 775 N N . TYR A 1 95 ? 17.435 4.504 -21.402 1.00 87.81 95 TYR A N 1
ATOM 776 C CA . TYR A 1 95 ? 16.578 5.528 -22.004 1.00 87.81 95 TYR A CA 1
ATOM 777 C C . TYR A 1 95 ? 15.871 6.370 -20.934 1.00 87.81 95 TYR A C 1
ATOM 779 O O . TYR A 1 95 ? 15.874 7.599 -20.990 1.00 87.81 95 TYR A O 1
ATOM 787 N N . ALA A 1 96 ? 15.298 5.697 -19.939 1.00 85.75 96 ALA A N 1
ATOM 788 C CA . ALA A 1 96 ? 14.608 6.314 -18.821 1.00 85.75 96 ALA A CA 1
ATOM 789 C C . ALA A 1 96 ? 15.556 7.223 -18.008 1.00 85.75 96 ALA A C 1
ATOM 791 O O . ALA A 1 96 ? 15.220 8.373 -17.718 1.00 85.75 96 ALA A O 1
ATOM 792 N N . GLU A 1 97 ? 16.765 6.746 -17.715 1.00 86.75 97 GLU A N 1
ATOM 793 C CA . GLU A 1 97 ? 17.790 7.495 -16.984 1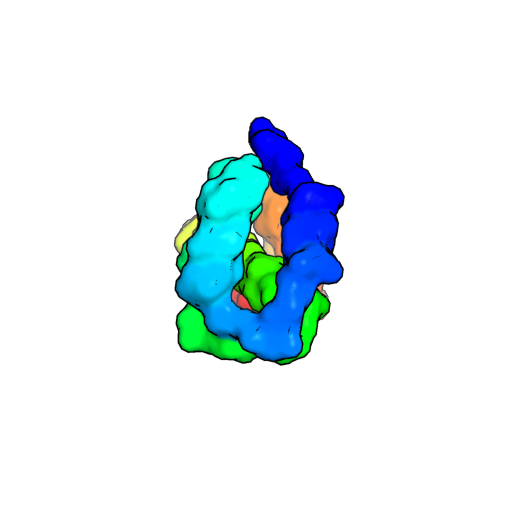.00 86.75 97 GLU A CA 1
ATOM 794 C C . GLU A 1 97 ? 18.211 8.763 -17.743 1.00 86.75 97 GLU A C 1
ATOM 796 O O . GLU A 1 97 ? 18.213 9.852 -17.172 1.00 86.75 97 GLU A O 1
ATOM 801 N N . ASN A 1 98 ? 18.443 8.657 -19.057 1.00 86.31 98 ASN A N 1
ATOM 802 C CA . ASN A 1 98 ? 18.786 9.806 -19.905 1.00 86.31 98 ASN A CA 1
ATOM 803 C C . ASN A 1 98 ? 17.652 10.837 -20.021 1.00 86.31 98 ASN A C 1
ATOM 805 O O . ASN A 1 98 ? 17.917 12.031 -20.149 1.00 86.31 98 ASN A O 1
ATOM 809 N N . LYS A 1 99 ? 16.385 10.402 -19.973 1.00 83.56 99 LYS A N 1
ATOM 810 C CA . LYS A 1 99 ? 15.213 11.296 -20.013 1.00 83.56 99 LYS A CA 1
ATOM 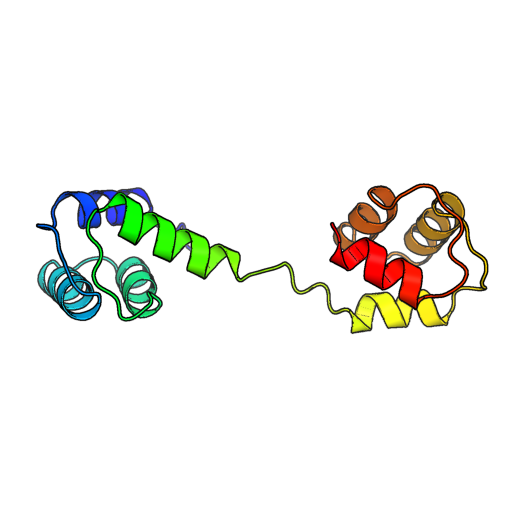811 C C . LYS A 1 99 ? 14.960 11.992 -18.667 1.00 83.56 99 LYS A C 1
ATOM 813 O O . LYS A 1 99 ? 14.108 12.875 -18.599 1.00 83.56 99 LYS A O 1
ATOM 818 N N . GLY A 1 100 ? 15.678 11.610 -17.606 1.00 81.62 100 GLY A N 1
ATOM 819 C CA . GLY A 1 100 ? 15.517 12.179 -16.269 1.00 81.62 100 GLY A CA 1
ATOM 820 C C . GLY A 1 100 ? 14.174 11.829 -15.629 1.00 81.62 100 GLY A C 1
ATOM 821 O O . GLY A 1 100 ? 13.561 12.677 -14.981 1.00 81.62 100 GLY A O 1
ATOM 822 N N . VAL A 1 101 ? 13.671 10.609 -15.846 1.00 82.69 101 VAL A N 1
ATOM 823 C CA . VAL A 1 101 ? 12.431 10.165 -15.191 1.00 82.69 101 VAL A CA 1
ATOM 824 C C . VAL A 1 101 ? 12.606 9.996 -13.683 1.00 82.69 101 VAL A C 1
ATOM 826 O O . VAL A 1 101 ? 13.700 9.739 -13.186 1.00 82.69 101 VAL A O 1
ATOM 829 N N . ASP A 1 102 ? 11.495 10.115 -12.956 1.00 82.12 102 ASP A N 1
ATOM 830 C CA . ASP A 1 102 ? 11.440 9.934 -11.507 1.00 82.12 102 ASP A CA 1
ATOM 831 C C . ASP A 1 102 ? 12.121 8.634 -11.046 1.00 82.12 102 ASP A C 1
ATOM 833 O O . ASP A 1 102 ? 11.881 7.557 -11.598 1.00 82.12 102 ASP A O 1
ATOM 837 N N . GLU A 1 103 ? 12.868 8.712 -9.940 1.00 80.44 103 GLU A N 1
ATOM 838 C CA . GLU A 1 103 ? 13.551 7.565 -9.313 1.00 80.44 103 GLU A CA 1
ATOM 839 C C . GLU A 1 103 ? 12.593 6.391 -9.041 1.00 80.44 103 GLU A C 1
ATOM 841 O O . GLU A 1 103 ? 12.965 5.222 -9.133 1.00 80.44 103 GLU A O 1
ATOM 846 N N . LYS A 1 104 ? 11.321 6.694 -8.758 1.00 81.81 104 LYS A N 1
ATOM 847 C CA . LYS A 1 104 ? 10.269 5.687 -8.570 1.00 81.81 104 LYS A CA 1
ATOM 848 C C . LYS A 1 104 ? 10.008 4.878 -9.839 1.00 81.81 104 LYS A C 1
ATOM 850 O O . LYS A 1 104 ? 9.856 3.667 -9.755 1.00 81.81 104 LYS A O 1
ATOM 855 N N . ILE A 1 105 ? 9.951 5.543 -10.992 1.00 80.38 105 ILE A N 1
ATOM 856 C CA . ILE A 1 105 ? 9.728 4.903 -12.294 1.00 80.38 105 ILE A CA 1
ATOM 857 C C . ILE A 1 105 ? 10.990 4.133 -12.708 1.00 80.38 105 ILE A C 1
ATOM 859 O O . ILE A 1 105 ? 10.891 3.010 -13.193 1.00 80.38 105 ILE A O 1
ATOM 863 N N . LEU A 1 106 ? 12.177 4.690 -12.444 1.00 84.44 106 LEU A N 1
ATOM 864 C CA . LEU A 1 106 ? 13.448 3.999 -12.681 1.00 84.44 106 LEU A CA 1
ATOM 865 C C . LEU A 1 106 ? 13.554 2.695 -11.888 1.00 84.44 106 LEU A C 1
ATOM 867 O O . LEU A 1 106 ? 13.913 1.672 -12.467 1.00 84.44 106 LEU A O 1
ATOM 871 N N . LYS A 1 107 ? 13.192 2.700 -10.598 1.00 84.56 107 LYS A N 1
ATOM 872 C CA . LYS A 1 107 ? 13.160 1.478 -9.778 1.00 84.56 107 LYS A CA 1
ATOM 873 C C . LYS A 1 107 ? 12.274 0.401 -10.384 1.00 84.56 107 LYS A C 1
ATOM 875 O O . LYS A 1 107 ? 12.738 -0.723 -10.518 1.00 84.56 107 LYS A O 1
ATOM 880 N N . LEU A 1 108 ? 11.071 0.758 -10.835 1.00 81.50 108 LEU A N 1
ATOM 881 C CA . LEU A 1 108 ? 10.193 -0.198 -11.509 1.00 81.50 108 LEU A CA 1
ATOM 882 C C . LEU A 1 108 ? 10.866 -0.814 -12.734 1.00 81.50 108 LEU A C 1
ATOM 884 O O . LEU A 1 108 ? 10.910 -2.030 -12.853 1.00 81.50 108 LEU A O 1
ATOM 888 N N . PHE A 1 109 ? 11.449 0.004 -13.617 1.00 84.62 109 PHE A N 1
ATOM 889 C CA . PHE A 1 109 ? 12.144 -0.501 -14.804 1.00 84.62 109 PHE A CA 1
ATOM 890 C C . PHE A 1 109 ? 13.351 -1.392 -14.464 1.00 84.62 109 PHE A C 1
ATOM 892 O O . PHE A 1 109 ? 13.673 -2.317 -15.214 1.00 84.62 109 PHE A O 1
ATOM 899 N N . ILE A 1 110 ? 14.018 -1.137 -13.336 1.00 85.31 110 ILE A N 1
ATOM 900 C CA . ILE A 1 110 ? 15.102 -1.979 -12.817 1.00 85.31 110 ILE A CA 1
ATOM 901 C C . ILE A 1 110 ? 14.559 -3.305 -12.266 1.00 85.31 110 ILE A C 1
ATOM 903 O O . ILE A 1 110 ? 15.227 -4.327 -12.425 1.00 85.31 110 ILE A O 1
ATOM 907 N N . GLU A 1 111 ? 13.372 -3.315 -11.665 1.00 85.00 111 GLU A N 1
ATOM 908 C CA . GLU A 1 111 ? 12.716 -4.520 -11.139 1.00 85.00 111 GLU A CA 1
ATOM 909 C C . GLU A 1 111 ? 12.071 -5.383 -12.233 1.00 85.00 111 GLU A C 1
ATOM 911 O O . GLU A 1 111 ? 11.827 -6.566 -12.013 1.00 85.00 111 GLU A O 1
ATOM 916 N N . LEU A 1 112 ? 11.891 -4.843 -13.443 1.00 84.31 112 LEU A N 1
ATOM 917 C CA . LEU A 1 112 ? 11.332 -5.594 -14.562 1.00 84.31 112 LEU A CA 1
ATOM 918 C C . LEU A 1 112 ? 12.150 -6.839 -14.942 1.00 84.31 112 LEU A C 1
ATOM 920 O O . LEU A 1 112 ? 13.395 -6.808 -14.931 1.00 84.31 112 LEU A O 1
ATOM 924 N N . PRO A 1 113 ? 11.465 -7.907 -15.406 1.00 82.38 113 PRO A N 1
ATOM 925 C CA . PRO A 1 113 ? 12.132 -9.098 -15.895 1.00 82.38 113 PRO A CA 1
ATOM 926 C C . PRO A 1 113 ? 13.063 -8.748 -17.069 1.00 82.38 113 PRO A C 1
ATOM 928 O O . PRO A 1 113 ? 12.705 -7.932 -17.932 1.00 82.38 113 PRO A O 1
ATOM 931 N N . PRO A 1 114 ? 14.269 -9.347 -17.124 1.00 83.00 114 PRO A N 1
ATOM 932 C CA . PRO A 1 114 ? 15.253 -9.094 -18.170 1.00 83.00 114 PRO A CA 1
ATOM 933 C C . PRO A 1 114 ? 14.836 -9.791 -19.471 1.00 83.00 114 PRO A C 1
ATOM 935 O O . PRO A 1 114 ? 15.404 -10.802 -19.872 1.00 83.00 114 PRO A O 1
ATOM 938 N N . ARG A 1 115 ? 13.817 -9.236 -20.126 1.00 86.94 115 ARG A N 1
ATOM 939 C CA . ARG A 1 115 ? 13.293 -9.684 -21.416 1.00 86.94 115 ARG A CA 1
ATOM 940 C C . ARG A 1 115 ? 13.311 -8.555 -22.443 1.00 86.94 115 ARG A C 1
ATOM 942 O O . ARG A 1 115 ? 13.620 -7.398 -22.129 1.00 86.94 115 ARG A O 1
ATOM 949 N N . VAL A 1 116 ? 13.041 -8.926 -23.688 1.00 88.00 116 VAL A N 1
ATOM 950 C CA . VAL A 1 116 ? 12.774 -7.983 -24.773 1.00 88.00 116 VAL A CA 1
ATOM 951 C C . VAL A 1 116 ? 11.287 -7.661 -24.743 1.00 88.00 116 VAL A C 1
ATOM 953 O O . VAL A 1 116 ? 10.469 -8.560 -24.570 1.00 88.00 116 VAL A O 1
ATOM 956 N N . TYR A 1 117 ? 10.970 -6.379 -24.846 1.00 87.56 117 TYR A N 1
ATOM 957 C CA . TYR A 1 117 ? 9.613 -5.869 -24.896 1.00 87.56 117 TYR A CA 1
ATOM 958 C C . TYR A 1 117 ? 9.341 -5.373 -26.309 1.00 87.56 117 TYR A C 1
ATOM 960 O O . TYR A 1 117 ? 10.036 -4.481 -26.804 1.00 87.56 117 TYR A O 1
ATOM 968 N N . ASP A 1 118 ? 8.330 -5.946 -26.949 1.00 86.25 118 ASP A N 1
ATOM 969 C CA . ASP A 1 118 ? 7.933 -5.606 -28.316 1.00 86.25 118 ASP A CA 1
ATOM 970 C C . ASP A 1 118 ? 6.969 -4.417 -28.356 1.00 86.25 118 ASP A C 1
ATOM 972 O O . ASP A 1 118 ? 6.812 -3.773 -29.388 1.00 86.25 118 ASP A O 1
ATOM 976 N N . THR A 1 119 ? 6.309 -4.117 -27.235 1.00 86.94 119 THR A N 1
ATOM 977 C CA . THR A 1 119 ? 5.331 -3.028 -27.130 1.00 86.94 119 THR A CA 1
ATOM 978 C C . THR A 1 119 ? 5.374 -2.353 -25.763 1.00 86.94 119 THR A C 1
ATOM 980 O O . THR A 1 119 ? 5.768 -2.952 -24.759 1.00 86.94 119 THR A O 1
ATOM 983 N N . SER A 1 120 ? 4.895 -1.108 -25.706 1.00 82.88 120 SER A N 1
ATOM 984 C CA . SER A 1 120 ? 4.697 -0.368 -24.453 1.00 82.88 120 SER A CA 1
ATOM 985 C C . SER A 1 120 ? 3.738 -1.086 -23.499 1.00 82.88 120 SER A C 1
ATOM 987 O O . SER A 1 120 ? 3.932 -1.041 -22.286 1.00 82.88 120 SER A O 1
ATOM 989 N N . ALA A 1 121 ? 2.743 -1.802 -24.032 1.00 83.38 121 ALA A N 1
ATOM 990 C CA . ALA A 1 121 ? 1.776 -2.566 -23.248 1.00 83.38 121 ALA A CA 1
ATOM 991 C C . ALA A 1 121 ? 2.438 -3.680 -22.425 1.00 83.38 121 ALA A C 1
ATOM 993 O O . ALA A 1 121 ? 2.144 -3.804 -21.241 1.00 83.38 121 ALA A O 1
ATOM 994 N N . GLN A 1 122 ? 3.385 -4.427 -23.007 1.00 85.44 122 GLN A N 1
ATOM 995 C CA . GLN A 1 122 ? 4.117 -5.475 -22.280 1.00 85.44 122 GLN A CA 1
ATOM 996 C C . GLN A 1 122 ? 4.967 -4.920 -21.128 1.00 85.44 122 GLN A C 1
ATOM 998 O O . GLN A 1 122 ? 5.227 -5.629 -20.156 1.00 85.44 122 GLN A O 1
ATOM 1003 N N . ILE A 1 123 ? 5.433 -3.672 -21.246 1.00 83.81 123 ILE A N 1
ATOM 1004 C CA . ILE A 1 123 ? 6.174 -2.982 -20.184 1.00 83.81 123 ILE A CA 1
ATOM 1005 C C . ILE A 1 123 ? 5.205 -2.562 -19.079 1.00 83.81 123 ILE A C 1
ATOM 1007 O O . ILE A 1 123 ? 5.479 -2.805 -17.911 1.00 83.81 123 ILE A O 1
ATOM 1011 N N . LEU A 1 124 ? 4.067 -1.961 -19.438 1.00 81.62 124 LEU A N 1
ATOM 1012 C CA . LEU A 1 124 ? 3.042 -1.549 -18.475 1.00 81.62 124 LEU A CA 1
ATOM 1013 C C . LEU A 1 124 ? 2.482 -2.737 -17.688 1.00 81.62 124 LEU A C 1
ATOM 1015 O O . LEU A 1 124 ? 2.366 -2.652 -16.472 1.00 81.62 124 LEU A O 1
ATOM 1019 N N . GLU A 1 125 ? 2.194 -3.845 -18.366 1.00 82.81 125 GLU A N 1
ATOM 1020 C CA . GLU A 1 125 ? 1.727 -5.083 -17.738 1.00 82.81 125 GLU A CA 1
ATOM 1021 C C . GLU A 1 125 ? 2.759 -5.621 -16.740 1.00 82.81 125 GLU A C 1
ATOM 1023 O O . GLU A 1 125 ? 2.432 -5.914 -15.595 1.00 82.81 125 GLU A O 1
ATOM 1028 N N . ALA A 1 126 ? 4.034 -5.644 -17.131 1.00 81.50 126 ALA A N 1
ATOM 1029 C CA . ALA A 1 126 ? 5.119 -6.083 -16.260 1.00 81.50 126 ALA A CA 1
ATOM 1030 C C . ALA A 1 126 ? 5.350 -5.163 -15.047 1.00 81.50 126 ALA A C 1
ATOM 1032 O O . ALA A 1 126 ? 5.857 -5.619 -14.027 1.00 81.50 126 ALA A O 1
ATOM 1033 N N . ILE A 1 127 ? 4.985 -3.882 -15.147 1.00 77.94 127 ILE A N 1
ATOM 1034 C CA . ILE A 1 127 ? 4.992 -2.940 -14.020 1.00 77.94 127 ILE A CA 1
ATOM 1035 C C . ILE A 1 127 ? 3.781 -3.163 -13.108 1.00 77.94 127 ILE A C 1
ATOM 1037 O O . ILE A 1 127 ? 3.905 -3.009 -11.902 1.00 77.94 127 ILE A O 1
ATOM 1041 N N . GLU A 1 128 ? 2.608 -3.480 -13.661 1.00 70.75 128 GLU A N 1
ATOM 1042 C CA . GLU A 1 128 ? 1.381 -3.718 -12.884 1.00 70.75 128 GLU A CA 1
ATOM 1043 C C . GLU A 1 128 ? 1.409 -5.054 -12.119 1.00 70.75 128 GLU A C 1
ATOM 1045 O O . GLU A 1 128 ? 0.723 -5.195 -11.101 1.00 70.75 128 GLU A O 1
ATOM 1050 N N . GLU A 1 129 ? 2.200 -6.019 -12.593 1.00 67.25 129 GLU A N 1
ATOM 1051 C CA . GLU A 1 129 ? 2.386 -7.334 -11.970 1.00 67.25 129 GLU A CA 1
ATOM 1052 C C . GLU A 1 129 ? 3.341 -7.308 -10.753 1.00 67.25 129 GLU A C 1
ATOM 1054 O O . GLU A 1 129 ? 3.335 -8.249 -9.954 1.00 67.25 129 GLU A O 1
ATOM 1059 N N . HIS A 1 130 ? 4.100 -6.218 -10.566 1.00 55.97 130 HIS A N 1
ATOM 1060 C CA . HIS A 1 130 ? 5.059 -6.006 -9.471 1.00 55.97 130 HIS A CA 1
ATOM 1061 C C . HIS A 1 130 ? 4.578 -4.966 -8.439 1.00 55.97 130 HIS A C 1
ATOM 1063 O O . HIS A 1 130 ? 4.757 -5.231 -7.226 1.00 55.97 130 HIS A O 1
#

Secondary structure (DSSP, 8-state):
-----HHHHHHHHHTSPSSEEHHHHHHHHHHTT--HHHHHHHHHS-SSEESSHHHHHHHHHHHHHT------HHHHHHHHTTPPSSEEHHHHHHHHHHTT--HHHHHHHHHS-S-EESSHHHHHHHHHT-